Protein AF-A0A9D5QFL2-F1 (afdb_monomer_lite)

Sequence (130 aa):
MEADSLEVPEGQNYGLLSRRPASLEAQIVRCPEIKMPISQNERSQMKNRATALRILKARVKQHFKEEEEKARAEKEPDKKKIEWGSQIRSYVLHPYNMVKDLRTETETSNTQAVLDGDIDEFIEAYLLQN

pLDDT: mean 73.81, std 17.26, range [31.39, 91.81]

Radius of gyration: 27.58 Å; chains: 1; bounding box: 46×37×72 Å

Foldseek 3Di:
DDDPDPDDDPDDDPPDPPDDPPPLVVLLVVCVPQDQDQFPPDPDPVVRVVVSVVVSSVVSVVVVVVVVVVVVVVVPPCPDPPDPPPDQWDADCPDQGKIAGPQLRDIDNCNVVVVVPPCVVVVVSNVVVD

Structure (mmCIF, N/CA/C/O backbone):
data_AF-A0A9D5QFL2-F1
#
_entry.id   AF-A0A9D5QFL2-F1
#
loop_
_atom_site.group_PDB
_atom_site.id
_atom_site.type_symbol
_atom_site.label_atom_id
_atom_site.label_alt_id
_atom_site.label_comp_id
_atom_site.label_asym_id
_atom_site.label_entity_id
_atom_site.label_seq_id
_atom_si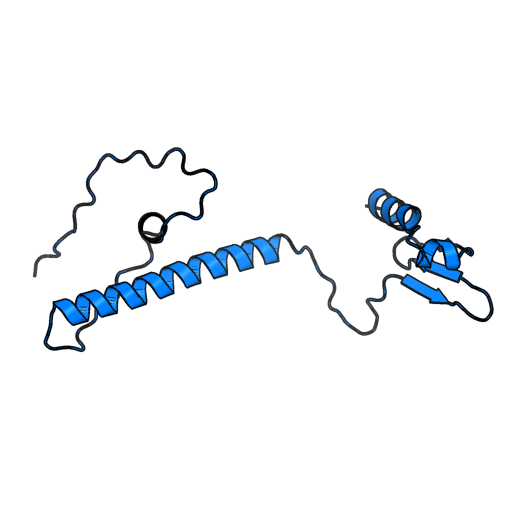te.pdbx_PDB_ins_code
_atom_site.Cartn_x
_atom_site.Cartn_y
_atom_site.Cartn_z
_atom_site.occupancy
_atom_site.B_iso_or_equiv
_atom_site.auth_seq_id
_atom_site.auth_comp_id
_atom_site.auth_asym_id
_atom_site.auth_atom_id
_atom_site.pdbx_PDB_model_num
ATOM 1 N N . MET A 1 1 ? 23.003 22.329 -43.296 1.00 38.62 1 MET A N 1
ATOM 2 C CA . MET A 1 1 ? 22.738 21.080 -42.553 1.00 38.62 1 MET A CA 1
ATOM 3 C C . MET A 1 1 ? 21.289 21.181 -42.123 1.00 38.62 1 MET A C 1
ATOM 5 O O . MET A 1 1 ? 20.997 21.787 -41.103 1.00 38.62 1 MET A O 1
ATOM 9 N N . GLU A 1 2 ? 20.394 20.802 -43.030 1.00 31.39 2 GLU A N 1
ATOM 10 C CA . GLU A 1 2 ? 18.961 21.060 -42.896 1.00 31.39 2 GLU A CA 1
ATOM 11 C C . GLU A 1 2 ? 18.364 20.081 -41.889 1.00 31.39 2 GLU A C 1
ATOM 13 O O . GLU A 1 2 ? 18.588 18.871 -41.961 1.00 31.39 2 GLU A O 1
ATOM 18 N N . ALA A 1 3 ? 17.676 20.634 -40.893 1.00 35.88 3 ALA A N 1
ATOM 19 C CA . ALA A 1 3 ? 16.867 19.875 -39.963 1.00 35.88 3 ALA A CA 1
ATOM 20 C C . ALA A 1 3 ? 15.644 19.378 -40.736 1.00 35.88 3 ALA A C 1
ATOM 22 O O . ALA A 1 3 ? 14.696 20.131 -40.952 1.00 35.88 3 ALA A O 1
ATOM 23 N N . ASP A 1 4 ? 15.713 18.129 -41.189 1.00 35.56 4 ASP A N 1
ATOM 24 C CA . ASP A 1 4 ? 14.610 17.457 -41.864 1.00 35.56 4 ASP A CA 1
ATOM 25 C C . ASP A 1 4 ? 13.489 17.257 -40.836 1.00 35.56 4 ASP A C 1
ATOM 27 O O . ASP A 1 4 ? 13.506 16.363 -39.981 1.00 35.56 4 ASP A O 1
ATOM 31 N N . SER A 1 5 ? 12.597 18.240 -40.832 1.00 36.41 5 SER A N 1
ATOM 32 C CA . SER A 1 5 ? 11.450 18.351 -39.954 1.00 36.41 5 SER A CA 1
ATOM 33 C C . SER A 1 5 ? 10.431 17.353 -40.477 1.00 36.41 5 SER A C 1
ATOM 35 O O . SER A 1 5 ? 9.832 17.569 -41.523 1.00 36.41 5 SER A O 1
ATOM 37 N N . LEU A 1 6 ? 10.275 16.223 -39.788 1.00 43.56 6 LEU A N 1
ATOM 38 C CA . LEU A 1 6 ? 9.177 15.300 -40.058 1.00 43.56 6 LEU A CA 1
ATOM 39 C C . LEU A 1 6 ? 7.870 16.041 -39.769 1.00 43.56 6 LEU A C 1
ATOM 41 O O . LEU A 1 6 ? 7.474 16.182 -38.612 1.00 43.56 6 LEU A O 1
ATOM 45 N N . GLU A 1 7 ? 7.241 16.546 -40.828 1.00 37.16 7 GLU A N 1
ATOM 46 C CA . GLU A 1 7 ? 5.907 17.124 -40.779 1.00 37.16 7 GLU A CA 1
ATOM 47 C C . GLU A 1 7 ? 4.937 16.069 -40.245 1.00 37.16 7 GLU A C 1
ATOM 49 O O . GLU A 1 7 ? 4.760 14.986 -40.809 1.00 37.16 7 GLU A O 1
ATOM 54 N N . VAL A 1 8 ? 4.343 16.381 -39.097 1.00 44.41 8 VAL A N 1
ATOM 55 C CA . VAL A 1 8 ? 3.264 15.592 -38.515 1.00 44.41 8 VAL A CA 1
ATOM 56 C C . VAL A 1 8 ? 2.017 15.940 -39.329 1.00 44.41 8 VAL A C 1
ATOM 58 O O . VAL A 1 8 ? 1.652 17.114 -39.350 1.00 44.41 8 VAL A O 1
ATOM 61 N N . PRO A 1 9 ? 1.370 14.988 -40.025 1.00 39.03 9 PRO A N 1
ATOM 62 C CA . PRO A 1 9 ? 0.209 15.308 -40.843 1.00 39.03 9 PRO A CA 1
ATOM 63 C C . PRO A 1 9 ? -0.903 15.870 -39.953 1.00 39.03 9 PRO A C 1
ATOM 65 O O . PRO A 1 9 ? -1.416 15.186 -39.060 1.00 39.03 9 PRO A O 1
ATOM 68 N N . GLU A 1 10 ? -1.247 17.136 -40.183 1.00 42.53 10 GLU A N 1
ATOM 69 C CA . GLU A 1 10 ? -2.374 17.793 -39.537 1.00 42.53 10 GLU A CA 1
ATOM 70 C C . GLU A 1 10 ? -3.667 17.060 -39.911 1.00 42.53 10 GLU A C 1
ATOM 72 O O . GLU A 1 10 ? -3.954 16.836 -41.087 1.00 42.53 10 GLU A O 1
ATOM 77 N N . GLY A 1 11 ? -4.461 16.681 -38.905 1.00 43.12 11 GLY A N 1
ATOM 78 C CA . GLY A 1 11 ? -5.837 16.236 -39.138 1.00 43.12 11 GLY A CA 1
ATOM 79 C C . GLY A 1 11 ? -6.238 14.864 -38.606 1.00 43.12 11 GLY A C 1
ATOM 80 O O . GLY A 1 11 ? -7.128 14.246 -39.186 1.00 43.12 11 GLY A O 1
ATOM 81 N N . GLN A 1 12 ? -5.687 14.385 -37.486 1.00 35.78 12 GLN A N 1
ATOM 82 C CA . GLN A 1 12 ? -6.373 13.341 -36.713 1.00 35.78 12 GLN A CA 1
ATOM 83 C C . GLN A 1 12 ? -6.782 13.868 -35.343 1.00 35.78 12 GLN A C 1
ATOM 85 O O . GLN A 1 12 ? -5.966 14.209 -34.495 1.00 35.78 12 GLN A O 1
ATOM 90 N N . ASN A 1 13 ? -8.096 13.991 -35.179 1.00 37.38 13 ASN A N 1
ATOM 91 C CA . ASN A 1 13 ? -8.765 14.465 -33.983 1.00 37.38 13 ASN A CA 1
ATOM 92 C C . ASN A 1 13 ? -8.427 13.519 -32.815 1.00 37.38 13 ASN A C 1
ATOM 94 O O . ASN A 1 13 ? -8.946 12.409 -32.739 1.00 37.38 13 ASN A O 1
ATOM 98 N N . TYR A 1 14 ? -7.545 13.945 -31.908 1.00 45.72 14 TYR A N 1
ATOM 99 C CA . TYR A 1 14 ? -7.189 13.196 -30.694 1.00 45.72 14 TYR A CA 1
ATOM 100 C C . TYR A 1 14 ? -8.278 13.2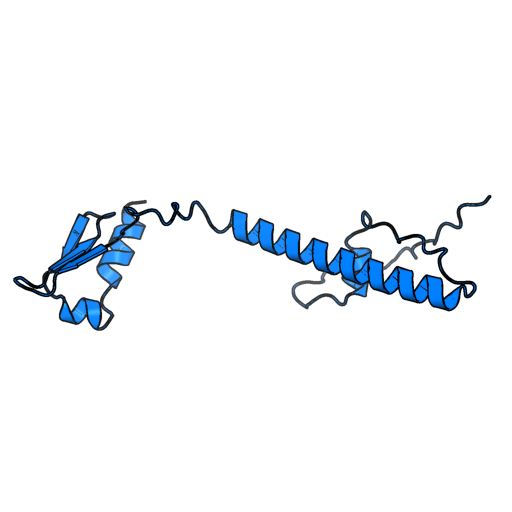71 -29.603 1.00 45.72 14 TYR A C 1
ATOM 102 O O . TYR A 1 14 ? -8.007 13.033 -28.425 1.00 45.72 14 TYR A O 1
ATOM 110 N N . GLY A 1 15 ? -9.516 13.611 -29.966 1.00 39.66 15 GLY A N 1
ATOM 111 C CA . GLY A 1 15 ? -10.676 13.503 -29.096 1.00 39.66 15 GLY A CA 1
ATOM 112 C C . GLY A 1 15 ? -11.233 12.083 -29.143 1.00 39.66 15 GLY A C 1
ATOM 113 O O . GLY A 1 15 ? -11.571 11.590 -30.210 1.00 39.66 15 GLY A O 1
ATOM 114 N N . LEU A 1 16 ? -11.384 11.455 -27.972 1.00 39.06 16 LEU A N 1
ATOM 115 C CA . LEU A 1 16 ? -12.045 10.156 -27.746 1.00 39.06 16 LEU A CA 1
ATOM 116 C C . LEU A 1 16 ? -11.184 8.890 -27.952 1.00 39.06 16 LEU A C 1
ATOM 118 O O . LEU A 1 16 ? -11.603 7.935 -28.600 1.00 39.06 16 LEU A O 1
ATOM 122 N N . LEU A 1 17 ? -10.042 8.784 -27.263 1.00 44.12 17 LEU A N 1
ATOM 123 C CA . LEU A 1 17 ? -9.536 7.469 -26.825 1.00 44.12 17 LEU A CA 1
ATOM 124 C C . LEU A 1 17 ? -9.658 7.319 -25.307 1.00 44.12 17 LEU A C 1
ATOM 126 O O . LEU A 1 17 ? -8.692 7.381 -24.550 1.00 44.12 17 LEU A O 1
ATOM 130 N N . SER A 1 18 ? -10.896 7.091 -24.879 1.00 44.72 18 SER A N 1
ATOM 131 C CA . SER A 1 18 ? -11.230 6.571 -23.559 1.00 44.72 18 SER A CA 1
ATOM 132 C C . SER A 1 18 ? -10.967 5.056 -23.527 1.00 44.72 18 SER A C 1
ATOM 134 O O . SER A 1 18 ? -11.594 4.285 -24.251 1.00 44.72 18 SER A O 1
ATOM 136 N N . ARG A 1 19 ? -10.022 4.642 -22.672 1.00 44.66 19 ARG A N 1
ATOM 137 C CA . ARG A 1 19 ? -9.939 3.308 -22.035 1.00 44.66 19 ARG A CA 1
ATOM 138 C C . ARG A 1 19 ? -9.736 2.060 -22.918 1.00 44.66 19 ARG A C 1
ATOM 140 O O . ARG A 1 19 ? -10.266 0.998 -22.609 1.00 44.66 19 ARG A O 1
ATOM 147 N N . ARG A 1 20 ? -8.882 2.116 -23.941 1.00 42.47 20 ARG A N 1
ATOM 148 C CA . ARG A 1 20 ? -8.150 0.914 -24.412 1.00 42.47 20 ARG A CA 1
ATOM 149 C C . ARG A 1 20 ? -6.673 1.065 -24.051 1.00 42.47 20 ARG A C 1
ATOM 151 O O . ARG A 1 20 ? -6.233 2.215 -23.986 1.00 42.47 20 ARG A O 1
ATOM 158 N N . PRO A 1 21 ? -5.892 -0.017 -23.841 1.00 43.25 21 PRO A N 1
ATOM 159 C CA . PRO A 1 21 ? -4.442 0.120 -23.780 1.00 43.25 21 PRO A CA 1
ATOM 160 C C . PRO A 1 21 ? -4.004 0.684 -25.131 1.00 43.25 21 PRO A C 1
ATOM 162 O O . PRO A 1 21 ? -4.009 -0.017 -26.142 1.00 43.25 21 PRO A O 1
ATOM 165 N N . ALA A 1 22 ? -3.764 1.995 -25.169 1.00 56.00 22 ALA A N 1
ATOM 166 C CA . ALA A 1 22 ? -3.425 2.699 -26.389 1.00 56.00 22 ALA A CA 1
ATOM 167 C C . ALA A 1 22 ? -2.190 2.009 -26.964 1.00 56.00 22 ALA A C 1
ATOM 169 O O . ALA A 1 22 ? -1.221 1.780 -26.235 1.00 56.00 22 ALA A O 1
ATOM 170 N N . SER A 1 23 ? -2.256 1.616 -28.234 1.00 64.50 23 SER A N 1
ATOM 171 C CA . SER A 1 23 ? -1.130 1.020 -28.943 1.00 64.50 23 SER A CA 1
ATOM 172 C C . SER A 1 23 ? 0.139 1.858 -28.725 1.00 64.50 23 SER A C 1
ATOM 174 O O . SER A 1 23 ? 0.068 3.072 -28.524 1.00 64.50 23 SER A O 1
ATOM 176 N N . LEU A 1 24 ? 1.314 1.218 -28.761 1.00 62.44 24 LEU A N 1
ATOM 177 C CA . LEU A 1 24 ? 2.608 1.894 -28.553 1.00 62.44 24 LEU A CA 1
ATOM 178 C C . LEU A 1 24 ? 2.776 3.139 -29.443 1.00 62.44 24 LEU A C 1
ATOM 180 O O . LEU A 1 24 ? 3.432 4.093 -29.045 1.00 62.44 24 LEU A O 1
ATOM 184 N N . GLU A 1 25 ? 2.154 3.151 -30.620 1.00 67.00 25 GLU A N 1
ATOM 185 C CA . GLU A 1 25 ? 2.180 4.276 -31.558 1.00 67.00 25 GLU A CA 1
ATOM 186 C C . GLU A 1 25 ? 1.408 5.493 -31.035 1.00 67.00 25 GLU A C 1
ATOM 188 O O . GLU A 1 25 ? 1.933 6.603 -31.034 1.00 67.00 25 GLU A O 1
ATOM 193 N N . ALA A 1 26 ? 0.212 5.287 -30.480 1.00 65.62 26 ALA A N 1
ATOM 194 C CA . ALA A 1 26 ? -0.569 6.357 -29.863 1.00 65.62 26 ALA A CA 1
ATOM 195 C C . ALA A 1 26 ? 0.107 6.916 -28.595 1.00 65.62 26 ALA A C 1
ATOM 197 O O . ALA A 1 26 ? -0.038 8.095 -28.277 1.00 65.62 26 ALA A O 1
ATOM 198 N N . GLN A 1 27 ? 0.868 6.084 -27.877 1.00 68.38 27 GLN A N 1
ATOM 199 C CA . GLN A 1 27 ? 1.656 6.515 -26.717 1.00 68.38 27 GLN A CA 1
ATOM 200 C C . GLN A 1 27 ? 2.848 7.398 -27.112 1.00 68.38 27 GLN A C 1
ATOM 202 O O . GLN A 1 27 ? 3.126 8.372 -26.421 1.00 68.38 27 GLN A O 1
ATOM 207 N N . ILE A 1 28 ? 3.523 7.094 -28.227 1.00 67.44 28 ILE A N 1
ATOM 208 C CA . ILE A 1 28 ? 4.628 7.915 -28.750 1.00 67.44 28 ILE A CA 1
ATOM 209 C C . ILE A 1 28 ? 4.123 9.313 -29.133 1.00 67.44 28 ILE A C 1
ATOM 211 O O . ILE A 1 28 ? 4.742 10.304 -28.765 1.00 67.44 28 ILE A O 1
ATOM 215 N N . VAL A 1 29 ? 2.972 9.402 -29.806 1.00 73.25 29 VAL A N 1
ATOM 216 C CA . VAL A 1 29 ? 2.366 10.690 -30.197 1.00 73.25 29 VAL A CA 1
ATOM 217 C C . VAL A 1 29 ? 1.948 11.524 -28.982 1.00 73.25 29 VAL A C 1
ATOM 219 O O . VAL A 1 29 ? 2.074 12.745 -28.989 1.00 73.25 29 VAL A O 1
ATOM 222 N N . ARG A 1 30 ? 1.479 10.869 -27.915 1.00 71.38 30 ARG A N 1
ATOM 223 C CA . ARG A 1 30 ? 1.055 11.536 -26.677 1.00 71.38 30 ARG A CA 1
ATOM 224 C C . ARG A 1 30 ? 2.209 12.193 -25.908 1.00 71.38 30 ARG A C 1
ATOM 226 O O . ARG A 1 30 ? 1.953 13.108 -25.135 1.00 71.38 30 ARG A O 1
ATOM 233 N N . CYS A 1 31 ? 3.450 11.747 -26.103 1.00 70.44 31 CYS A N 1
ATOM 234 C CA . CYS A 1 31 ? 4.616 12.223 -25.356 1.00 70.44 31 CYS A CA 1
ATOM 235 C C . CYS A 1 31 ? 5.662 12.861 -26.293 1.00 70.44 31 CYS A C 1
ATOM 237 O O . CYS A 1 31 ? 6.709 12.253 -26.535 1.00 70.44 31 CYS A O 1
ATOM 239 N N . PRO A 1 32 ? 5.425 14.093 -26.792 1.00 70.88 32 PRO A N 1
ATOM 240 C CA . PRO A 1 32 ? 6.334 14.777 -27.721 1.00 70.88 32 PRO A CA 1
ATOM 241 C C . PRO A 1 32 ? 7.693 15.146 -27.100 1.00 70.88 32 PRO A C 1
ATOM 243 O O . PRO A 1 32 ? 8.654 15.420 -27.815 1.00 70.88 32 PRO A O 1
ATOM 246 N N . GLU A 1 33 ? 7.800 15.133 -25.771 1.00 74.31 33 GLU A N 1
ATOM 247 C CA . GLU A 1 33 ? 9.031 15.459 -25.042 1.00 74.31 33 GLU A CA 1
ATOM 248 C C . GLU A 1 33 ? 10.120 14.383 -25.186 1.00 74.31 33 GLU A C 1
ATOM 250 O O . GLU A 1 33 ? 11.318 14.678 -25.097 1.00 74.31 33 GLU A O 1
ATOM 255 N N . ILE A 1 34 ? 9.732 13.126 -25.442 1.00 78.44 34 ILE A N 1
ATOM 256 C CA . ILE A 1 34 ? 10.672 12.007 -25.545 1.00 78.44 34 ILE A CA 1
ATOM 257 C C . ILE A 1 34 ? 11.322 12.028 -26.930 1.00 78.44 34 ILE A C 1
ATOM 259 O O . ILE A 1 34 ? 10.835 11.450 -27.901 1.00 78.44 34 ILE A O 1
ATOM 263 N N . LYS A 1 35 ? 12.481 12.684 -27.007 1.00 77.94 35 LYS A N 1
ATOM 264 C CA . LYS A 1 35 ? 13.262 12.801 -28.242 1.00 77.94 35 LYS A CA 1
ATOM 265 C C . LYS A 1 35 ? 13.758 11.443 -28.736 1.00 77.94 35 LYS A C 1
ATOM 267 O O . LYS A 1 35 ? 14.225 10.599 -27.959 1.00 77.94 35 LYS A O 1
ATOM 272 N N . MET A 1 36 ? 13.734 11.275 -30.058 1.00 74.75 36 MET A N 1
ATOM 273 C CA . MET A 1 36 ? 14.319 10.109 -30.712 1.00 74.75 36 MET A CA 1
ATOM 274 C C . MET A 1 36 ? 15.821 9.995 -30.382 1.00 74.75 36 MET A C 1
ATOM 276 O O . MET A 1 36 ? 16.562 10.973 -30.505 1.00 74.75 36 MET A O 1
ATOM 280 N N . PRO A 1 37 ? 16.300 8.821 -29.939 1.00 75.94 37 PRO A N 1
ATOM 281 C CA . PRO A 1 37 ? 17.713 8.628 -29.650 1.00 75.94 37 PRO A CA 1
ATOM 282 C C . PRO A 1 37 ? 18.514 8.553 -30.953 1.00 75.94 37 PRO A C 1
ATOM 284 O O . PRO A 1 37 ? 18.195 7.777 -31.854 1.00 75.94 37 PRO A O 1
ATOM 287 N N . ILE A 1 38 ? 19.587 9.337 -31.036 1.00 75.56 38 ILE A N 1
ATOM 288 C CA . ILE A 1 38 ? 20.522 9.289 -32.161 1.00 75.56 38 ILE A CA 1
ATOM 289 C C . ILE A 1 38 ? 21.388 8.035 -31.993 1.00 75.56 38 ILE A C 1
ATOM 291 O O . ILE A 1 38 ? 22.082 7.885 -30.990 1.00 75.56 38 ILE A O 1
ATOM 295 N N . SER A 1 39 ? 21.347 7.122 -32.966 1.00 72.31 39 SER A N 1
ATOM 296 C CA . SER A 1 39 ? 22.219 5.945 -33.010 1.00 72.31 39 SER A CA 1
ATOM 297 C C . SER A 1 39 ? 23.144 6.047 -34.221 1.00 72.31 39 SER A C 1
ATOM 299 O O . SER A 1 39 ? 22.681 6.000 -35.357 1.00 72.31 39 SER A O 1
ATOM 301 N N . GLN A 1 40 ? 24.446 6.216 -33.974 1.00 74.12 40 GLN A N 1
ATOM 302 C CA . GLN A 1 40 ? 25.500 6.235 -35.005 1.00 74.12 40 GLN A CA 1
ATOM 303 C C . GLN A 1 40 ? 26.362 4.961 -34.980 1.00 74.12 40 GLN A C 1
ATOM 305 O O . GLN A 1 40 ? 27.448 4.926 -35.546 1.00 74.12 40 GLN A O 1
ATOM 310 N N . ASN A 1 41 ? 25.904 3.917 -34.284 1.00 70.69 41 ASN A N 1
ATOM 311 C CA . ASN A 1 41 ? 26.759 2.793 -33.911 1.00 70.69 41 ASN A CA 1
ATOM 312 C C . ASN A 1 41 ? 26.990 1.794 -35.055 1.00 70.69 41 ASN A C 1
ATOM 314 O O . ASN A 1 41 ? 27.998 1.095 -35.058 1.00 70.69 41 ASN A O 1
ATOM 318 N N . GLU A 1 42 ? 26.072 1.703 -36.022 1.00 74.44 42 GLU A N 1
ATOM 319 C CA . GLU A 1 42 ? 26.204 0.778 -37.144 1.00 74.44 42 GLU A CA 1
ATOM 320 C C . GLU A 1 42 ? 26.348 1.479 -38.496 1.00 74.44 42 GLU A C 1
ATOM 322 O O . GLU A 1 42 ? 25.804 2.555 -38.743 1.00 74.44 42 GLU A O 1
ATOM 327 N N . ARG A 1 43 ? 27.035 0.806 -39.427 1.00 72.62 43 ARG A N 1
ATOM 328 C CA . ARG A 1 43 ? 27.211 1.258 -40.818 1.00 72.62 43 ARG A CA 1
ATOM 329 C C . ARG A 1 43 ? 25.8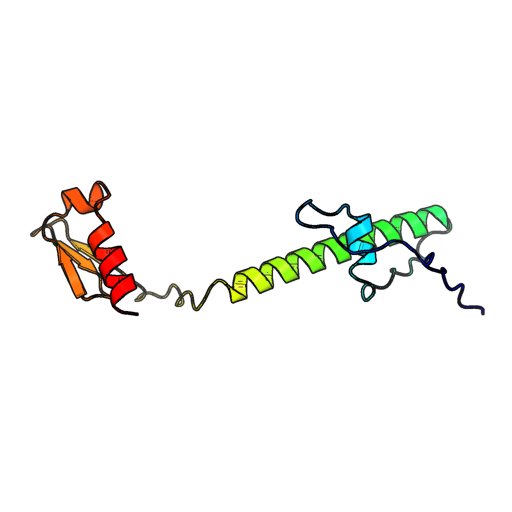95 1.273 -41.614 1.00 72.62 43 ARG A C 1
ATOM 331 O O . ARG A 1 43 ? 25.816 1.918 -42.653 1.00 72.62 43 ARG A O 1
ATOM 338 N N . SER A 1 44 ? 24.866 0.552 -41.154 1.00 80.62 44 SER A N 1
ATOM 339 C CA . SER A 1 44 ? 23.571 0.436 -41.837 1.00 80.62 44 SER A CA 1
ATOM 340 C C . SER A 1 44 ? 22.509 1.348 -41.216 1.00 80.62 44 SER A C 1
ATOM 342 O O . SER A 1 44 ? 22.136 1.191 -40.052 1.00 80.62 44 SER A O 1
ATOM 344 N N . GLN A 1 45 ? 21.943 2.243 -42.032 1.00 76.31 45 GLN A N 1
ATOM 345 C CA . GLN A 1 45 ? 20.864 3.157 -41.637 1.00 76.31 45 GLN A CA 1
ATOM 346 C C . GLN A 1 45 ? 19.622 2.413 -41.118 1.00 76.31 45 GLN A C 1
ATOM 348 O O . GLN A 1 45 ? 18.990 2.858 -40.160 1.00 76.31 45 GLN A O 1
ATOM 353 N N . MET A 1 46 ? 19.285 1.262 -41.711 1.00 82.44 46 MET A N 1
ATOM 354 C CA . MET A 1 46 ? 18.127 0.462 -41.295 1.00 82.44 46 MET A CA 1
ATOM 355 C C . MET A 1 46 ? 18.295 -0.079 -39.873 1.00 82.44 46 MET A C 1
ATOM 357 O O . MET A 1 46 ? 17.358 -0.036 -39.077 1.00 82.44 46 MET A O 1
ATOM 361 N N . LYS A 1 47 ? 19.504 -0.534 -39.530 1.00 80.94 47 LYS A N 1
ATOM 362 C CA . LYS A 1 47 ? 19.810 -1.078 -38.202 1.00 80.94 47 LYS A CA 1
ATOM 363 C C . LYS A 1 47 ? 19.885 0.015 -37.136 1.00 80.94 47 LYS A C 1
ATOM 365 O O . LYS A 1 47 ? 19.362 -0.171 -36.036 1.00 80.94 47 LYS A O 1
ATOM 370 N N . ASN A 1 48 ? 20.413 1.189 -37.488 1.00 81.00 48 ASN A N 1
ATOM 371 C CA . ASN A 1 48 ? 20.383 2.365 -36.614 1.00 81.00 48 ASN A CA 1
ATOM 372 C C . ASN A 1 48 ? 18.943 2.813 -36.321 1.00 81.00 48 ASN A C 1
ATOM 374 O O . ASN A 1 48 ? 18.601 3.040 -35.161 1.00 81.00 48 ASN A O 1
ATOM 378 N N . ARG A 1 49 ? 18.067 2.862 -37.339 1.00 80.69 49 ARG A N 1
ATOM 379 C CA . ARG A 1 49 ? 16.636 3.186 -37.169 1.00 80.69 49 ARG A CA 1
ATOM 380 C C . ARG A 1 49 ? 15.914 2.159 -36.293 1.00 80.69 49 ARG A C 1
ATOM 382 O O . ARG A 1 49 ? 15.210 2.544 -35.364 1.00 80.69 49 ARG A O 1
ATOM 389 N N . ALA A 1 50 ? 16.123 0.863 -36.532 1.00 84.12 50 ALA A N 1
ATOM 390 C CA . ALA A 1 50 ? 15.522 -0.199 -35.720 1.00 84.12 50 ALA A CA 1
ATOM 391 C C . ALA A 1 50 ? 15.965 -0.121 -34.247 1.00 84.12 50 ALA A C 1
ATOM 393 O O . ALA A 1 50 ? 15.150 -0.253 -33.330 1.00 84.12 50 ALA A O 1
ATOM 394 N N . THR A 1 51 ? 17.249 0.158 -34.014 1.00 83.56 51 THR A N 1
ATOM 395 C CA . THR A 1 51 ? 17.811 0.314 -32.668 1.00 83.56 51 THR A CA 1
ATOM 396 C C . THR A 1 51 ? 17.270 1.558 -31.972 1.00 83.56 51 THR A C 1
ATOM 398 O O . THR A 1 51 ? 16.861 1.478 -30.812 1.00 83.56 51 THR A O 1
ATOM 401 N N . ALA A 1 52 ? 17.193 2.687 -32.680 1.00 82.94 52 ALA A N 1
ATOM 402 C CA . ALA A 1 52 ? 16.632 3.923 -32.151 1.00 82.94 52 ALA A CA 1
ATOM 403 C C . ALA A 1 52 ? 15.156 3.754 -31.752 1.00 82.94 52 ALA A C 1
ATOM 405 O O . ALA A 1 52 ? 14.768 4.142 -30.651 1.00 82.94 52 ALA A O 1
ATOM 406 N N . LEU A 1 53 ? 14.354 3.087 -32.590 1.00 85.31 53 LEU A N 1
ATOM 407 C CA . LEU A 1 53 ? 12.951 2.782 -32.294 1.00 85.31 53 LEU A CA 1
ATOM 408 C C . LEU A 1 53 ? 12.795 1.850 -31.088 1.00 85.31 53 LEU A C 1
ATOM 410 O O . LEU A 1 53 ? 11.898 2.051 -30.270 1.00 85.31 53 LEU A O 1
ATOM 414 N N . ARG A 1 54 ? 13.666 0.845 -30.940 1.00 85.75 54 ARG A N 1
ATOM 415 C CA . ARG A 1 54 ? 13.658 -0.051 -29.772 1.00 85.75 54 ARG A CA 1
ATOM 416 C C . ARG A 1 54 ? 13.901 0.721 -28.475 1.00 85.75 54 ARG A C 1
ATOM 418 O O . ARG A 1 54 ? 13.186 0.512 -27.498 1.00 85.75 54 ARG A O 1
ATOM 425 N N . ILE A 1 55 ? 14.884 1.621 -28.476 1.00 86.44 55 ILE A N 1
ATOM 426 C CA . ILE A 1 55 ? 15.210 2.459 -27.315 1.00 86.44 55 ILE A CA 1
ATOM 427 C C . ILE A 1 55 ? 14.072 3.447 -27.031 1.00 86.44 55 ILE A C 1
ATOM 429 O O . ILE A 1 55 ? 13.682 3.606 -25.877 1.00 86.44 55 ILE A O 1
ATOM 433 N N . LEU A 1 56 ? 13.498 4.065 -28.067 1.00 85.94 56 LEU A N 1
ATOM 434 C CA . LEU A 1 56 ? 12.368 4.983 -27.925 1.00 85.94 56 LEU A CA 1
ATOM 435 C C . LEU A 1 56 ? 11.161 4.293 -27.274 1.00 85.94 56 LEU A C 1
ATOM 437 O O . LEU A 1 56 ? 10.624 4.798 -26.293 1.00 85.94 56 LEU A O 1
ATOM 441 N N . LYS A 1 57 ? 10.791 3.096 -27.747 1.00 85.12 57 LYS A N 1
ATOM 442 C CA . LYS A 1 57 ? 9.701 2.295 -27.161 1.00 85.12 57 LYS A CA 1
ATOM 443 C C . LYS A 1 57 ? 9.953 1.957 -25.690 1.00 85.12 57 LYS A C 1
ATOM 445 O O . LYS A 1 57 ? 9.025 2.012 -24.889 1.00 85.12 57 LYS A O 1
ATOM 450 N N . ALA A 1 58 ? 11.193 1.624 -25.329 1.00 87.31 58 ALA A N 1
ATOM 451 C CA . ALA A 1 58 ? 11.556 1.345 -23.941 1.00 87.31 58 ALA A CA 1
ATOM 452 C C . ALA A 1 58 ? 11.395 2.585 -23.04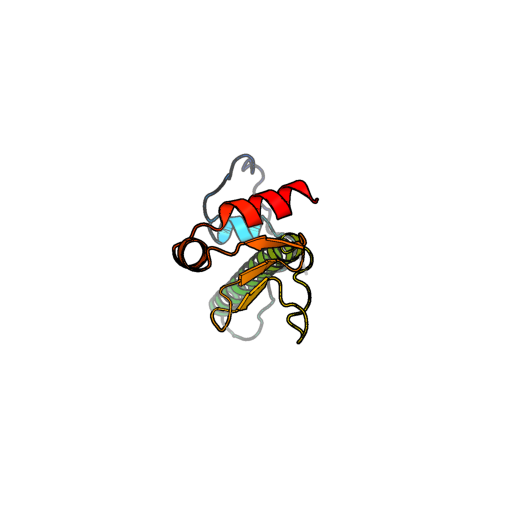5 1.00 87.31 58 ALA A C 1
ATOM 454 O O . ALA A 1 58 ? 10.796 2.480 -21.978 1.00 87.31 58 ALA A O 1
ATOM 455 N N . ARG A 1 59 ? 11.854 3.758 -23.507 1.00 87.06 59 ARG A N 1
ATOM 456 C CA . ARG A 1 59 ? 11.718 5.033 -22.780 1.00 87.06 59 ARG A CA 1
ATOM 457 C C . ARG A 1 59 ? 10.262 5.441 -22.585 1.00 87.06 59 ARG A C 1
ATOM 459 O O . ARG A 1 59 ? 9.882 5.797 -21.479 1.00 87.06 59 ARG A O 1
ATOM 466 N N . VAL A 1 60 ? 9.444 5.338 -23.634 1.00 86.44 60 VAL A N 1
ATOM 467 C CA . VAL A 1 60 ? 8.006 5.645 -23.561 1.00 86.44 60 VAL A CA 1
ATOM 468 C C . VAL A 1 60 ? 7.318 4.733 -22.550 1.00 86.44 60 VAL A C 1
ATOM 470 O O . VAL A 1 60 ? 6.612 5.208 -21.667 1.00 86.44 60 VAL A O 1
ATOM 473 N N . LYS A 1 61 ? 7.579 3.423 -22.616 1.00 86.88 61 LYS A N 1
ATOM 474 C CA . LYS A 1 61 ? 7.019 2.466 -21.656 1.00 86.88 61 LYS A CA 1
ATOM 475 C C . LYS A 1 61 ? 7.442 2.779 -20.218 1.00 86.88 61 LYS A C 1
ATOM 477 O O . LYS A 1 61 ? 6.624 2.671 -19.311 1.00 86.88 61 LYS A O 1
ATOM 482 N N . GLN A 1 62 ? 8.708 3.138 -20.014 1.00 87.75 62 GLN A N 1
ATOM 483 C CA . GLN A 1 62 ? 9.219 3.503 -18.699 1.00 87.75 62 GLN A CA 1
ATOM 484 C C . GLN A 1 62 ? 8.523 4.759 -18.160 1.00 87.75 62 GLN A C 1
ATOM 486 O O . GLN A 1 62 ? 8.040 4.730 -17.037 1.00 87.75 62 GLN A O 1
ATOM 491 N N . HIS A 1 63 ? 8.383 5.799 -18.982 1.00 87.44 63 HIS A N 1
ATOM 492 C CA . HIS A 1 63 ? 7.694 7.032 -18.608 1.00 87.44 63 HIS A CA 1
ATOM 493 C C . HIS A 1 63 ? 6.254 6.773 -18.143 1.00 87.44 63 HIS A C 1
ATOM 495 O O . HIS A 1 63 ? 5.864 7.206 -17.067 1.00 87.44 63 HIS A O 1
ATOM 501 N N . PHE A 1 64 ? 5.463 6.012 -18.909 1.00 84.62 64 PHE A N 1
ATOM 502 C CA . PHE A 1 64 ? 4.090 5.691 -18.497 1.00 84.62 64 PHE A CA 1
ATOM 503 C C . PHE A 1 64 ? 4.035 4.870 -17.207 1.00 84.62 64 PHE A C 1
ATOM 505 O O . PHE A 1 64 ? 3.173 5.122 -16.372 1.00 84.62 64 PHE A O 1
ATOM 512 N N . LYS A 1 65 ? 4.972 3.936 -17.012 1.00 87.69 65 LYS A N 1
ATOM 513 C CA . LYS A 1 65 ? 5.064 3.171 -15.765 1.00 87.69 65 LYS A CA 1
ATOM 514 C C . LYS A 1 65 ? 5.371 4.077 -14.574 1.00 87.69 65 LYS A C 1
ATOM 516 O O . LYS A 1 65 ? 4.767 3.908 -13.524 1.00 87.69 65 LYS A O 1
ATOM 521 N N . GLU A 1 66 ? 6.286 5.028 -14.735 1.00 87.75 66 GLU A N 1
ATOM 522 C CA . GLU A 1 66 ? 6.625 6.005 -13.697 1.00 87.75 66 GLU A CA 1
ATOM 523 C C . GLU A 1 66 ? 5.432 6.909 -13.369 1.00 87.75 66 GLU A C 1
ATOM 525 O O . GLU A 1 66 ? 5.161 7.152 -12.200 1.00 87.75 66 GLU A O 1
ATOM 530 N N . GLU A 1 67 ? 4.673 7.355 -14.368 1.00 86.25 67 GLU A N 1
ATOM 531 C CA . GLU A 1 67 ? 3.452 8.141 -14.151 1.00 86.25 67 GLU A CA 1
ATOM 532 C C . GLU A 1 67 ? 2.363 7.332 -13.431 1.00 86.25 67 GLU A C 1
ATOM 534 O O . GLU A 1 67 ? 1.732 7.837 -12.504 1.00 86.25 67 GLU A O 1
ATOM 539 N N . GLU A 1 68 ? 2.170 6.058 -13.786 1.00 84.50 68 GLU A N 1
ATOM 540 C CA . GLU A 1 68 ? 1.268 5.162 -13.050 1.00 84.50 68 GLU A CA 1
ATOM 541 C C . GLU A 1 68 ? 1.743 4.934 -11.609 1.00 84.50 68 GLU A C 1
ATOM 543 O O . GLU A 1 68 ? 0.933 4.910 -10.682 1.00 84.50 68 GLU A O 1
ATOM 548 N N . GLU A 1 69 ? 3.053 4.786 -11.403 1.00 84.69 69 GLU A N 1
ATOM 549 C CA . GLU A 1 69 ? 3.658 4.640 -10.081 1.00 84.69 69 GLU A CA 1
ATOM 550 C C . GLU A 1 69 ? 3.484 5.899 -9.233 1.00 84.69 69 GLU A C 1
ATOM 552 O O . GLU A 1 69 ? 3.101 5.773 -8.072 1.00 84.69 69 GLU A O 1
ATOM 557 N N . LYS A 1 70 ? 3.682 7.091 -9.804 1.00 84.75 70 LYS A N 1
ATOM 558 C CA . LYS A 1 70 ? 3.430 8.377 -9.138 1.00 84.75 70 LYS A CA 1
ATOM 559 C C . LYS A 1 70 ? 1.955 8.556 -8.807 1.00 84.75 70 LYS A C 1
ATOM 561 O O . LYS A 1 70 ? 1.633 8.862 -7.667 1.00 84.75 70 LYS A O 1
ATOM 566 N N . ALA A 1 71 ? 1.060 8.291 -9.757 1.00 82.88 71 ALA A N 1
ATOM 567 C CA . ALA A 1 71 ? -0.380 8.381 -9.534 1.00 82.88 71 ALA A CA 1
ATOM 568 C C . ALA A 1 71 ? -0.861 7.371 -8.481 1.00 82.88 71 ALA A C 1
ATOM 570 O O . ALA A 1 71 ? -1.804 7.641 -7.740 1.00 82.88 71 ALA A O 1
ATOM 571 N N . ARG A 1 72 ? -0.226 6.195 -8.398 1.00 77.75 72 ARG A N 1
ATOM 572 C CA . ARG A 1 72 ? -0.471 5.231 -7.322 1.00 77.75 72 ARG A CA 1
ATOM 573 C C . ARG A 1 72 ? 0.098 5.719 -5.995 1.00 77.75 72 ARG A C 1
ATOM 575 O O . ARG A 1 72 ? -0.597 5.597 -5.002 1.00 77.75 72 ARG A O 1
ATOM 582 N N . ALA A 1 73 ? 1.309 6.269 -5.972 1.00 76.69 73 ALA A N 1
ATOM 583 C CA . ALA A 1 73 ? 1.925 6.808 -4.761 1.00 76.69 73 ALA A CA 1
ATOM 584 C C . ALA A 1 73 ? 1.123 7.988 -4.186 1.00 76.69 73 ALA A C 1
ATOM 586 O O . ALA A 1 73 ? 0.928 8.057 -2.982 1.00 76.69 73 ALA A O 1
ATOM 587 N N . GLU A 1 74 ? 0.584 8.861 -5.039 1.00 75.88 74 GLU A N 1
ATOM 588 C CA . GLU A 1 74 ? -0.300 9.963 -4.638 1.00 75.88 74 GLU A CA 1
ATOM 589 C C . GLU A 1 74 ? -1.642 9.458 -4.077 1.00 75.88 74 GLU A C 1
ATOM 591 O O . GLU A 1 74 ? -2.203 10.042 -3.155 1.00 75.88 74 GLU A O 1
ATOM 596 N N . LYS A 1 75 ? -2.139 8.330 -4.600 1.00 68.19 75 LYS A N 1
ATOM 597 C CA . LYS A 1 75 ? -3.351 7.643 -4.119 1.00 68.19 75 LYS A CA 1
ATOM 598 C C . LYS A 1 75 ? -3.114 6.672 -2.970 1.00 68.19 75 LYS A C 1
ATOM 600 O O . LYS A 1 75 ? -4.080 6.084 -2.490 1.00 68.19 75 LYS A O 1
ATOM 605 N N . GLU A 1 76 ? -1.875 6.462 -2.552 1.00 65.00 76 GLU A N 1
ATOM 606 C CA . GLU A 1 76 ? -1.542 5.753 -1.323 1.00 65.00 76 GLU A CA 1
ATOM 607 C C . GLU A 1 76 ? -1.293 6.811 -0.240 1.00 65.00 76 GLU A C 1
ATOM 609 O O . GLU A 1 76 ? -0.135 7.052 0.105 1.00 65.00 76 GLU A O 1
ATOM 614 N N . PRO A 1 77 ? -2.341 7.492 0.274 1.00 55.56 77 PRO A N 1
ATOM 615 C CA . PRO A 1 77 ? -2.155 8.489 1.312 1.00 55.56 77 PRO A CA 1
ATOM 616 C C . PRO A 1 77 ? -1.499 7.807 2.509 1.00 55.56 77 PRO A C 1
ATOM 618 O O . PRO A 1 77 ? -1.998 6.792 2.996 1.00 55.56 77 PRO A O 1
ATOM 621 N N . ASP A 1 78 ? -0.349 8.342 2.920 1.00 59.44 78 ASP A N 1
ATOM 622 C CA . ASP A 1 78 ? 0.313 8.098 4.198 1.00 59.44 78 ASP A CA 1
ATOM 623 C C . ASP A 1 78 ? 0.128 6.681 4.757 1.00 59.44 78 ASP A C 1
ATOM 625 O O . ASP A 1 78 ? -0.387 6.485 5.864 1.00 59.44 78 ASP A O 1
ATOM 629 N N . LYS A 1 79 ? 0.588 5.659 4.020 1.00 59.38 79 LYS A N 1
ATOM 630 C CA . LYS A 1 79 ? 0.898 4.377 4.662 1.00 59.38 79 LYS A CA 1
ATOM 631 C C . LYS A 1 79 ? 1.946 4.682 5.728 1.00 59.38 79 LYS A C 1
ATOM 633 O O . LYS A 1 79 ? 3.130 4.816 5.416 1.00 59.38 79 LYS A O 1
ATOM 638 N N . LYS A 1 80 ? 1.496 4.852 6.979 1.00 61.12 80 LYS A N 1
ATOM 639 C CA . LYS A 1 80 ? 2.366 5.015 8.145 1.00 61.12 80 LYS A CA 1
ATOM 640 C C . LYS A 1 80 ? 3.450 3.952 8.037 1.00 61.12 80 LYS A C 1
ATOM 642 O O . LYS A 1 80 ? 3.149 2.796 7.726 1.00 61.12 80 LYS A O 1
ATOM 647 N N . LYS A 1 81 ? 4.709 4.368 8.205 1.00 60.38 81 LYS A N 1
ATOM 648 C CA . LYS A 1 81 ? 5.853 3.460 8.109 1.00 60.38 81 LYS A CA 1
ATOM 649 C C . LYS A 1 81 ? 5.541 2.204 8.917 1.00 60.38 81 LYS A C 1
ATOM 651 O O . LYS A 1 81 ? 5.065 2.309 10.048 1.00 60.38 81 LYS A O 1
ATOM 656 N N . ILE A 1 82 ? 5.791 1.037 8.324 1.00 64.12 82 ILE A N 1
ATOM 657 C CA . ILE A 1 82 ? 5.641 -0.270 8.974 1.00 64.12 82 ILE A CA 1
ATOM 658 C C . ILE A 1 82 ? 6.780 -0.409 9.997 1.00 64.12 82 ILE A C 1
ATOM 660 O O . ILE A 1 82 ? 7.725 -1.170 9.820 1.00 64.12 82 ILE A O 1
ATOM 664 N N . GLU A 1 83 ? 6.747 0.424 11.028 1.00 74.69 83 GLU A N 1
ATOM 665 C CA . GLU A 1 83 ? 7.646 0.390 12.169 1.00 74.69 83 GLU A CA 1
ATOM 666 C C . GLU A 1 83 ? 6.991 -0.426 13.287 1.00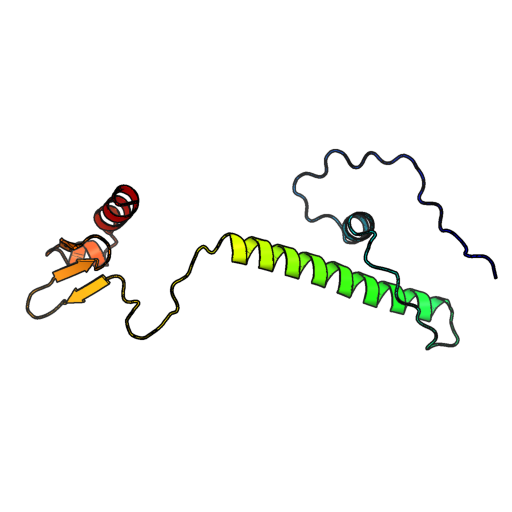 74.69 83 GLU A C 1
ATOM 668 O O . GLU A 1 83 ? 5.763 -0.570 13.354 1.00 74.69 83 GLU A O 1
ATOM 673 N N . TRP A 1 84 ? 7.827 -0.980 14.165 1.00 59.66 84 TRP A N 1
ATOM 674 C CA . TRP A 1 84 ? 7.406 -1.679 15.376 1.00 59.66 84 TRP A CA 1
ATOM 675 C C . TRP A 1 84 ? 6.608 -0.708 16.264 1.00 59.66 84 TRP A C 1
ATOM 677 O O . TRP A 1 84 ? 7.183 0.113 16.971 1.00 59.66 84 TRP A O 1
ATOM 687 N N . GLY A 1 85 ? 5.278 -0.738 16.146 1.00 68.75 85 GLY A N 1
ATOM 688 C CA . GLY A 1 85 ? 4.371 0.249 16.745 1.00 68.75 85 GLY A CA 1
ATOM 689 C C . GLY A 1 85 ? 3.185 0.638 15.857 1.00 68.75 85 GLY A C 1
ATOM 690 O O . GLY A 1 85 ? 2.176 1.108 16.369 1.00 68.75 85 GLY A O 1
ATOM 691 N N . SER A 1 86 ? 3.234 0.369 14.546 1.00 71.88 86 SER A N 1
ATOM 692 C CA . SER A 1 86 ? 2.101 0.588 13.627 1.00 71.88 86 SER A CA 1
ATOM 693 C C . SER A 1 86 ? 1.055 -0.545 13.675 1.00 71.88 86 SER A C 1
ATOM 695 O O . SER A 1 86 ? 0.495 -0.941 12.650 1.00 71.88 86 SER A O 1
ATOM 697 N N . GLN A 1 87 ? 0.799 -1.105 14.859 1.00 80.75 87 GLN A N 1
ATOM 698 C CA . GLN A 1 87 ? -0.244 -2.111 15.049 1.00 80.75 87 GLN A CA 1
ATOM 699 C C . GLN A 1 87 ? -1.611 -1.424 15.114 1.00 80.75 87 GLN A C 1
ATOM 701 O O . GLN A 1 87 ? -1.826 -0.536 15.931 1.00 80.75 87 GLN A O 1
ATOM 706 N N . ILE A 1 88 ? -2.549 -1.850 14.266 1.00 83.38 88 ILE A N 1
ATOM 707 C CA . ILE A 1 88 ? -3.901 -1.273 14.224 1.00 83.38 88 ILE A CA 1
ATOM 708 C C . ILE A 1 88 ? -4.875 -1.963 15.181 1.00 83.38 88 ILE A C 1
ATOM 710 O O . ILE A 1 88 ? -5.817 -1.338 15.647 1.00 83.38 88 ILE A O 1
ATOM 714 N N . ARG A 1 89 ? -4.658 -3.247 15.489 1.00 88.19 89 ARG A N 1
ATOM 715 C CA . ARG A 1 89 ? -5.598 -4.051 16.273 1.00 88.19 89 ARG A CA 1
ATOM 716 C C . ARG A 1 89 ? -4.875 -5.118 17.079 1.00 88.19 89 ARG A C 1
ATOM 718 O O . ARG A 1 89 ? -3.945 -5.754 16.578 1.00 88.19 89 ARG A O 1
ATOM 725 N N . SER A 1 90 ? -5.298 -5.306 18.321 1.00 88.25 90 SER A N 1
ATOM 726 C CA . SER A 1 90 ? -4.806 -6.349 19.217 1.00 88.25 90 SER A CA 1
ATOM 727 C C . SER A 1 90 ? -5.836 -7.468 19.331 1.00 88.25 90 SER A C 1
ATOM 729 O O . SER A 1 90 ? -7.011 -7.198 19.570 1.00 88.25 90 SER A O 1
ATOM 731 N N . TYR A 1 91 ? -5.386 -8.711 19.155 1.00 89.62 91 TYR A N 1
ATOM 732 C CA . TYR A 1 91 ? -6.193 -9.923 19.285 1.00 89.62 91 TYR A CA 1
ATOM 733 C C . TYR A 1 91 ? -5.635 -10.760 20.436 1.00 89.62 91 TYR A C 1
ATOM 735 O O . TYR A 1 91 ? -4.535 -11.303 20.340 1.00 89.62 91 TYR A O 1
ATOM 743 N N . VAL A 1 92 ? -6.388 -10.868 21.527 1.00 87.94 92 VAL A N 1
ATOM 744 C CA . VAL A 1 92 ? -6.018 -11.647 22.712 1.00 87.94 92 VAL A CA 1
ATOM 745 C C . VAL A 1 92 ? -6.990 -12.809 22.844 1.00 87.94 92 VAL A C 1
ATOM 747 O O . VAL A 1 92 ? -8.061 -12.654 23.412 1.00 87.94 92 VAL A O 1
ATOM 750 N N . LEU A 1 93 ? -6.634 -13.984 22.326 1.00 88.00 93 LEU A N 1
ATOM 751 C CA . LEU A 1 93 ? -7.513 -15.164 22.374 1.00 88.00 93 LEU A CA 1
ATOM 752 C C . LEU A 1 93 ? -7.501 -15.847 23.752 1.00 88.00 93 LEU A C 1
ATOM 754 O O . LEU A 1 93 ? -8.515 -16.315 24.253 1.00 88.00 93 LEU A O 1
ATOM 758 N N . HIS A 1 94 ? -6.366 -15.826 24.443 1.00 82.25 94 HIS A N 1
ATOM 759 C CA . HIS A 1 94 ? -6.270 -16.328 25.811 1.00 82.25 94 HIS A CA 1
ATOM 760 C C . HIS A 1 94 ? -5.513 -15.331 26.683 1.00 82.25 94 HIS A C 1
ATOM 762 O O . HIS A 1 94 ? -4.529 -14.755 26.214 1.00 82.25 94 HIS A O 1
ATOM 768 N N . PRO A 1 95 ? -5.934 -15.120 27.944 1.00 84.00 95 PRO A N 1
ATOM 769 C CA . PRO A 1 95 ? -6.956 -15.873 28.693 1.00 84.00 95 PRO A CA 1
ATOM 770 C C . PRO A 1 95 ? -8.419 -15.394 28.555 1.00 84.00 95 PRO A C 1
ATOM 772 O O . PRO A 1 95 ? -9.305 -16.145 28.952 1.00 84.00 95 PRO A O 1
ATOM 775 N N . TYR A 1 96 ? -8.701 -14.208 27.997 1.00 83.44 96 TYR A N 1
ATOM 776 C CA . TYR A 1 96 ? -10.045 -13.594 28.078 1.00 83.44 96 TYR A CA 1
ATOM 777 C C . TYR A 1 96 ? -10.734 -13.275 26.741 1.00 83.44 96 TYR A C 1
ATOM 779 O O . TYR A 1 96 ? -11.705 -12.534 26.773 1.00 83.44 96 TYR A O 1
ATOM 787 N N . ASN A 1 97 ? -10.277 -13.813 25.600 1.00 87.50 97 ASN A N 1
ATOM 788 C CA . ASN A 1 97 ? -10.896 -13.610 24.277 1.00 87.50 97 ASN A CA 1
ATOM 789 C C . ASN A 1 97 ? -11.376 -12.161 24.016 1.00 87.50 97 ASN A C 1
ATOM 791 O O . ASN A 1 97 ? -12.550 -11.838 24.165 1.00 87.50 97 ASN A O 1
ATOM 795 N N . MET A 1 98 ? -10.468 -11.281 23.597 1.00 90.12 98 MET A N 1
ATOM 796 C CA . MET A 1 98 ? -10.757 -9.869 23.346 1.00 90.12 98 MET A CA 1
ATOM 797 C C . MET A 1 98 ? -10.084 -9.371 22.067 1.00 90.12 98 MET A C 1
ATOM 799 O O . MET A 1 98 ? -8.908 -9.649 21.822 1.00 90.12 98 MET A O 1
ATOM 803 N N . VAL A 1 99 ? -10.820 -8.589 21.280 1.00 90.25 99 VAL A N 1
ATOM 804 C CA . VAL A 1 99 ? -10.295 -7.836 20.136 1.00 90.25 99 VAL A CA 1
ATOM 805 C C . VAL A 1 99 ? -10.444 -6.349 20.415 1.00 90.25 99 VAL A C 1
ATOM 807 O O . VAL A 1 99 ? -11.525 -5.914 20.792 1.00 90.25 99 VAL A O 1
ATOM 810 N N . LYS A 1 100 ? -9.374 -5.575 20.217 1.00 90.38 100 LYS A N 1
ATOM 811 C CA . LYS A 1 100 ? -9.373 -4.119 20.414 1.00 90.38 100 LYS A CA 1
ATOM 812 C C . LYS A 1 100 ? -8.727 -3.409 19.233 1.00 90.38 100 LYS A C 1
ATOM 814 O O . LYS A 1 100 ? -7.562 -3.683 18.928 1.00 90.38 100 LYS A O 1
ATOM 819 N N . ASP A 1 101 ? -9.454 -2.510 18.574 1.00 91.50 101 ASP A N 1
ATOM 820 C CA . ASP A 1 101 ? -8.890 -1.609 17.561 1.00 91.50 101 ASP A CA 1
ATOM 821 C C . ASP A 1 101 ? -8.261 -0.399 18.266 1.00 91.50 101 ASP A C 1
ATOM 823 O O . ASP A 1 101 ? -8.891 0.283 19.070 1.00 91.50 101 ASP A O 1
ATOM 827 N N . LEU A 1 102 ? -6.977 -0.160 18.005 1.00 86.62 102 LEU A N 1
ATOM 828 C CA . LEU A 1 102 ? -6.189 0.888 18.659 1.00 86.62 102 LEU A CA 1
ATOM 829 C C . LEU A 1 102 ? -6.429 2.270 18.035 1.00 86.62 102 LEU A C 1
ATOM 831 O O . LEU A 1 102 ? -5.953 3.266 18.570 1.00 86.62 102 LEU A O 1
ATOM 835 N N . ARG A 1 103 ? -7.125 2.342 16.891 1.00 86.06 103 ARG A N 1
ATOM 836 C CA . ARG A 1 103 ? -7.422 3.605 16.196 1.00 86.06 103 ARG A CA 1
ATOM 837 C C . ARG A 1 103 ? -8.747 4.208 16.656 1.00 86.06 103 ARG A C 1
ATOM 839 O O . ARG A 1 103 ? -8.811 5.409 16.891 1.00 86.06 103 ARG A O 1
ATOM 846 N N . THR A 1 104 ? -9.765 3.360 16.797 1.00 89.12 104 THR A N 1
ATOM 847 C CA . THR A 1 104 ? -11.140 3.750 17.152 1.00 89.12 104 THR A CA 1
ATOM 848 C C . THR A 1 104 ? -11.488 3.471 18.611 1.00 89.12 104 THR A C 1
ATOM 850 O O . THR A 1 104 ? -12.569 3.836 19.054 1.00 89.12 104 THR A O 1
ATOM 853 N N . GLU A 1 105 ? -10.600 2.795 19.348 1.00 86.81 105 GLU A N 1
ATOM 854 C CA . GLU A 1 105 ? -10.813 2.310 20.722 1.00 86.81 105 GLU A CA 1
ATOM 855 C C . GLU A 1 105 ? -11.983 1.320 20.884 1.00 86.81 105 GLU A C 1
ATOM 857 O O . GLU A 1 105 ? -12.280 0.899 22.001 1.00 86.81 105 GLU A O 1
ATOM 862 N N . THR A 1 106 ? -12.602 0.888 19.781 1.00 88.81 106 THR A N 1
ATOM 863 C CA . THR A 1 106 ? -13.672 -0.115 19.753 1.00 88.81 106 THR A CA 1
ATOM 864 C C . THR A 1 106 ? -13.134 -1.482 20.171 1.00 88.81 106 THR A C 1
ATOM 866 O O . THR A 1 106 ? -12.084 -1.928 19.690 1.00 88.81 106 THR A O 1
ATOM 869 N N . GLU A 1 107 ? -13.863 -2.169 21.047 1.00 90.56 107 GLU A N 1
ATOM 870 C CA . GLU A 1 107 ? -13.497 -3.491 21.547 1.00 90.56 107 GLU A CA 1
ATOM 871 C C . GLU A 1 107 ? -14.683 -4.456 21.566 1.00 90.56 107 GLU A C 1
ATOM 873 O O . GLU A 1 107 ? -15.812 -4.072 21.860 1.00 90.56 107 GLU A O 1
ATOM 878 N N . THR A 1 108 ? -14.399 -5.726 21.276 1.00 89.31 108 THR A N 1
ATOM 879 C CA . THR A 1 108 ? -15.401 -6.793 21.178 1.00 89.31 108 THR A CA 1
ATOM 880 C C . THR A 1 108 ? -14.890 -8.040 21.898 1.00 89.31 108 THR A C 1
ATOM 882 O O . THR A 1 108 ? -13.744 -8.463 21.713 1.00 89.31 108 THR A O 1
ATOM 885 N N . SER A 1 109 ? -15.745 -8.659 22.720 1.00 88.25 109 SER A N 1
ATOM 886 C CA . SER A 1 109 ? -15.433 -9.911 23.438 1.00 88.25 109 SER A CA 1
ATOM 887 C C . SER A 1 109 ? -15.711 -11.173 22.610 1.00 88.25 109 SER A C 1
ATOM 889 O O . SER A 1 109 ? -15.263 -12.265 22.948 1.00 88.25 109 SER A O 1
ATOM 891 N N . ASN A 1 110 ? -16.464 -11.050 21.516 1.00 87.94 110 ASN A N 1
ATOM 892 C CA . ASN A 1 110 ? -16.755 -12.161 20.613 1.00 87.94 110 ASN A CA 1
ATOM 893 C C . ASN A 1 110 ? -15.631 -12.339 19.577 1.00 87.94 110 ASN A C 1
ATOM 895 O O . ASN A 1 110 ? -15.782 -11.990 18.411 1.00 87.94 110 ASN A O 1
ATOM 899 N N . THR A 1 111 ? -14.483 -12.869 20.006 1.00 86.56 111 THR A N 1
ATOM 900 C CA . THR A 1 111 ? -13.321 -13.098 19.124 1.00 86.56 111 THR A CA 1
ATOM 901 C C . THR A 1 111 ? -13.621 -14.037 17.963 1.00 86.56 111 THR A C 1
ATOM 903 O O . THR A 1 111 ? -13.068 -13.849 16.882 1.00 86.56 111 THR A O 1
ATOM 906 N N . GLN A 1 112 ? -14.484 -15.033 18.170 1.00 88.12 112 GLN A N 1
ATOM 907 C CA . GLN A 1 112 ? -14.782 -16.042 17.160 1.00 88.12 112 GLN A CA 1
ATOM 908 C C . GLN A 1 112 ? -15.477 -15.426 15.941 1.00 88.12 112 GLN A C 1
ATOM 910 O O . GLN A 1 112 ? -15.009 -15.623 14.827 1.00 88.12 112 GLN A O 1
ATOM 915 N N . ALA A 1 113 ? -16.503 -14.594 16.152 1.00 88.69 113 ALA A N 1
ATOM 916 C CA . ALA A 1 113 ? -17.194 -13.903 15.060 1.00 88.69 113 ALA A CA 1
ATOM 917 C C . ALA A 1 113 ? -16.248 -12.994 14.257 1.00 88.69 113 ALA A C 1
ATOM 919 O O . ALA A 1 113 ? -16.267 -12.998 13.028 1.00 88.69 113 ALA A O 1
ATOM 920 N N . VAL A 1 114 ? -15.348 -12.283 14.945 1.00 88.44 114 VAL A N 1
ATOM 921 C CA . VAL A 1 114 ? -14.359 -11.412 14.294 1.00 88.44 114 VAL A CA 1
ATOM 922 C C . VAL A 1 114 ? -13.373 -12.215 13.437 1.00 88.44 114 VAL A C 1
ATOM 924 O O . VAL A 1 114 ? -12.978 -11.764 12.362 1.00 88.44 114 VAL A O 1
ATOM 927 N N . LEU A 1 115 ? -12.966 -13.403 13.894 1.00 87.12 115 LEU A N 1
ATOM 928 C CA . LEU A 1 115 ? -12.121 -14.313 13.113 1.00 87.12 115 LEU A CA 1
ATOM 929 C C . LEU A 1 115 ? -12.874 -14.938 11.931 1.00 87.12 115 LEU A C 1
ATOM 931 O O . LEU A 1 115 ? -12.262 -15.176 10.891 1.00 87.12 115 LEU A O 1
ATOM 935 N N . ASP A 1 116 ? -14.182 -15.149 12.078 1.00 91.81 116 ASP A N 1
ATOM 936 C CA . ASP A 1 116 ? -15.068 -15.654 11.026 1.00 91.81 116 ASP A CA 1
ATOM 937 C C . ASP A 1 116 ? -15.428 -14.575 9.978 1.00 91.81 116 ASP A C 1
ATOM 939 O O . ASP A 1 116 ? -16.022 -14.890 8.946 1.00 91.81 116 ASP A O 1
ATOM 943 N N . GLY A 1 117 ? -15.005 -13.322 10.191 1.00 88.88 117 GLY A N 1
ATOM 944 C CA . GLY A 1 117 ? -15.100 -12.228 9.219 1.00 88.88 117 GLY A CA 1
ATOM 945 C C . GLY A 1 117 ? -16.030 -11.082 9.612 1.00 88.88 117 GLY A C 1
ATOM 946 O O . GLY A 1 117 ? -16.166 -10.143 8.833 1.00 88.88 117 GLY A O 1
ATOM 947 N N . ASP A 1 118 ? -16.629 -11.119 10.803 1.00 89.81 118 ASP A N 1
ATOM 948 C CA . ASP A 1 118 ? -17.483 -10.051 11.332 1.00 89.81 118 ASP A CA 1
ATOM 949 C C . ASP A 1 118 ? -16.627 -8.867 11.824 1.00 89.81 118 ASP A C 1
ATOM 951 O O . ASP A 1 118 ? -16.300 -8.731 13.005 1.00 89.81 118 ASP A O 1
ATOM 955 N N . ILE A 1 119 ? -16.139 -8.063 10.875 1.00 89.25 119 ILE A N 1
ATOM 956 C CA . ILE A 1 119 ? -15.276 -6.894 11.123 1.00 89.25 119 ILE A CA 1
ATOM 957 C C . ILE A 1 119 ? -15.937 -5.566 10.747 1.00 89.25 119 ILE A C 1
ATOM 959 O O . ILE A 1 119 ? -15.280 -4.524 10.833 1.00 89.25 119 ILE A O 1
ATOM 963 N N . ASP A 1 120 ? -17.203 -5.603 10.332 1.00 90.25 120 ASP A N 1
ATOM 964 C CA . ASP A 1 120 ? -17.934 -4.442 9.821 1.00 90.25 120 ASP A CA 1
ATOM 965 C C . ASP A 1 120 ? -18.023 -3.336 10.877 1.00 90.25 120 ASP A C 1
ATOM 967 O O . ASP A 1 120 ? -17.722 -2.183 10.576 1.00 90.25 120 ASP A O 1
ATOM 971 N N . GLU A 1 121 ? -18.265 -3.699 12.141 1.00 88.44 121 GLU A N 1
ATOM 972 C CA . GLU A 1 121 ? -18.291 -2.764 13.276 1.00 88.44 121 GLU A CA 1
ATOM 973 C C . GLU A 1 121 ? -16.998 -1.931 13.378 1.00 88.44 121 GLU A C 1
ATOM 975 O O . GLU A 1 121 ? -17.036 -0.717 13.578 1.00 88.44 121 GLU A O 1
ATOM 980 N N . PHE A 1 122 ? -15.831 -2.550 13.168 1.00 88.94 122 PHE A N 1
ATOM 981 C CA . PHE A 1 122 ? -14.551 -1.838 13.213 1.00 88.94 122 PHE A CA 1
ATOM 982 C C . PHE A 1 122 ? -14.308 -0.965 11.976 1.00 88.94 122 PHE A C 1
ATOM 984 O O . PHE A 1 122 ? -13.609 0.047 12.062 1.00 88.94 122 PHE A O 1
ATOM 991 N N . ILE A 1 123 ? -14.816 -1.380 10.812 1.00 88.75 123 ILE A N 1
ATOM 992 C CA . ILE A 1 123 ? -14.693 -0.611 9.569 1.00 88.75 123 ILE A CA 1
ATOM 993 C C . ILE A 1 123 ? -15.566 0.638 9.665 1.00 88.75 123 ILE A C 1
ATOM 995 O O . ILE A 1 123 ? -15.074 1.739 9.424 1.00 88.75 123 ILE A O 1
ATOM 999 N N . GLU A 1 124 ? -16.827 0.479 10.061 1.00 89.56 124 GLU A N 1
ATOM 1000 C CA . GLU A 1 124 ? -17.765 1.583 10.253 1.00 89.56 124 GLU A CA 1
ATOM 1001 C C . GLU A 1 124 ? -17.257 2.565 11.306 1.00 89.56 124 GLU A C 1
ATOM 1003 O O . GLU A 1 124 ? -17.206 3.765 11.038 1.00 89.56 124 GLU A O 1
ATOM 1008 N N . ALA A 1 125 ? -16.785 2.070 12.456 1.00 87.94 125 ALA A N 1
ATOM 1009 C CA . ALA A 1 125 ? -16.203 2.916 13.494 1.00 87.94 125 ALA A CA 1
ATOM 1010 C C . ALA A 1 125 ? -15.029 3.760 12.968 1.00 87.94 125 ALA A C 1
ATOM 1012 O O . ALA A 1 125 ? -14.932 4.943 13.285 1.00 87.94 125 ALA A O 1
ATOM 1013 N N . TYR A 1 126 ? -14.161 3.188 12.125 1.00 87.94 126 TYR A N 1
ATOM 1014 C CA . TYR A 1 126 ? -13.035 3.917 11.535 1.00 87.94 126 TYR A CA 1
ATOM 1015 C C . TYR A 1 126 ? -13.478 4.958 10.503 1.00 87.94 126 TYR A C 1
ATOM 1017 O O . TYR A 1 126 ? -12.905 6.044 10.440 1.00 87.94 126 TYR A O 1
ATOM 1025 N N . LEU A 1 127 ? -14.491 4.640 9.695 1.00 87.19 127 LEU A N 1
ATOM 1026 C CA . LEU A 1 127 ? -15.022 5.557 8.688 1.00 87.19 127 LEU A CA 1
ATOM 1027 C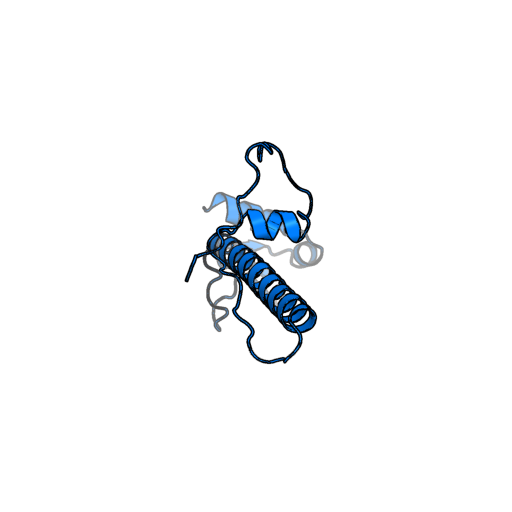 C . LEU A 1 127 ? -15.815 6.716 9.306 1.00 87.19 127 LEU A C 1
ATOM 1029 O O . LEU A 1 127 ? -15.806 7.800 8.737 1.00 87.19 127 LEU A O 1
ATOM 1033 N N . LEU A 1 128 ? -16.478 6.504 10.446 1.00 87.50 128 LEU A N 1
ATOM 1034 C CA . LEU A 1 128 ? -17.240 7.535 11.163 1.00 87.50 128 LEU A CA 1
ATOM 1035 C C . LEU A 1 128 ? -16.362 8.478 12.004 1.00 87.50 128 LEU A C 1
ATOM 1037 O O . LEU A 1 128 ? -16.805 9.571 12.347 1.00 87.50 128 LEU A O 1
ATOM 1041 N N . GLN A 1 129 ? -15.149 8.056 12.372 1.00 75.56 129 GLN A N 1
ATOM 1042 C CA . GLN A 1 129 ? -14.218 8.842 13.193 1.00 75.56 129 GLN A CA 1
ATOM 1043 C C . GLN A 1 129 ? -13.418 9.890 12.387 1.00 75.56 129 GLN A C 1
ATOM 1045 O O . GLN A 1 129 ? -12.792 10.763 12.991 1.00 75.56 129 GLN A O 1
ATOM 1050 N N . ASN A 1 130 ? -13.432 9.812 11.051 1.00 57.06 130 ASN A N 1
ATOM 1051 C CA . ASN A 1 130 ? -12.737 10.716 10.120 1.00 57.06 130 ASN A CA 1
ATOM 1052 C C . ASN A 1 130 ? -13.702 11.694 9.438 1.00 57.06 130 ASN A C 1
ATOM 1054 O O . ASN A 1 130 ? -13.254 12.827 9.149 1.00 57.06 130 ASN A O 1
#

Secondary structure (DSSP, 8-state):
---------S--------SS---HHHHHHH-TTSPPPP--SSS-HHHHHHHHHHHHHHHHHHHHHHHHHHHHHHTSTT-----TT---EEEE-TTT-EEEETTT--EES-HHHHHTT--HHHHHHHHH--